Protein AF-A4N2U6-F1 (afdb_monomer_lite)

Radius of gyration: 24.74 Å; chains: 1; bounding box: 64×41×66 Å

InterPro domains:
  IPR007539 Domain of unknown function DUF551 [PF04448] (36-88)

Sequence (143 aa):
MTAPSLAYQNAINGIAILYNALSDAEKELDKFKNLWIKCTENLPEQGVKCLVFDAETQRVNMNMLMKDAKWYVGYNITHWMPLPKPPNDETSANIADKLKALQSNPDKEMAHNQADKILCDLLNSLGYHDVVKEFENLEKWYA

pLDDT: mean 86.21, std 10.56, range [53.34, 96.25]

Foldseek 3Di:
DDDDDPVVVVVVVVVVVVVVVVVVVVVVVVCVVCQKDFVVRDDDDAPAWWWWQAPVVRDIDIWGQHPVRDIPDHDHTTIIGHDDDPPPCVLVVVLVVLLVVLVPPPQPLVSVVVNLVSVLVVCVVVPVPVVSVVVVPDDDPRD

Secondary structure (DSSP, 8-state):
-PPPPHHHHHHHHHHHHHHHHHHHHHHHHHHHH---EETTT--PPTT-EEEEEETTTTEEEEEEB-TTS-BSS-S-EEEEEEPPPPP-HHHHHHHHHHHHHHTT-S-HHHHHHHHHHHHHHHHHHTT-HHHHHHHHTSPPS--

Structure (mmCIF, N/CA/C/O backbone):
data_AF-A4N2U6-F1
#
_entry.id   AF-A4N2U6-F1
#
loop_
_atom_site.group_PDB
_atom_site.id
_atom_site.type_symbol
_atom_site.label_atom_id
_atom_site.label_alt_id
_atom_site.label_comp_id
_atom_site.label_asym_id
_atom_site.label_entity_id
_atom_site.label_seq_id
_atom_site.pdbx_PDB_ins_code
_atom_site.Cartn_x
_atom_site.Cartn_y
_atom_site.Cartn_z
_atom_site.occupancy
_atom_site.B_iso_or_equiv
_atom_site.auth_seq_id
_atom_site.auth_comp_id
_atom_site.auth_asym_id
_atom_site.auth_atom_id
_atom_site.pdbx_PDB_model_num
ATOM 1 N N . MET A 1 1 ? 36.152 22.596 34.901 1.00 55.06 1 MET A N 1
ATOM 2 C CA . MET A 1 1 ? 35.410 22.118 33.715 1.00 55.06 1 MET A CA 1
ATOM 3 C C . MET A 1 1 ? 35.109 23.331 32.853 1.00 55.06 1 MET A C 1
ATOM 5 O O . MET A 1 1 ? 34.534 24.278 33.371 1.00 55.06 1 MET A O 1
ATOM 9 N N . THR A 1 2 ? 35.586 23.369 31.612 1.00 69.69 2 THR A N 1
ATOM 10 C CA . THR A 1 2 ? 35.328 24.473 30.675 1.00 69.69 2 THR A CA 1
ATOM 11 C C . THR A 1 2 ? 33.936 24.323 30.064 1.00 69.69 2 THR A C 1
ATOM 13 O O . THR A 1 2 ? 33.516 23.212 29.744 1.00 69.69 2 THR A O 1
ATOM 16 N N . ALA A 1 3 ? 33.202 25.431 29.941 1.00 71.19 3 ALA A N 1
ATOM 17 C CA . ALA A 1 3 ? 31.895 25.428 29.293 1.00 71.19 3 ALA A CA 1
ATOM 18 C C . ALA A 1 3 ? 32.038 25.065 27.798 1.00 71.19 3 ALA A C 1
ATOM 20 O O . ALA A 1 3 ? 33.047 25.433 27.185 1.00 71.19 3 ALA A O 1
ATOM 21 N N . PRO A 1 4 ? 31.062 24.358 27.198 1.00 74.88 4 PRO A N 1
ATOM 22 C CA . PRO A 1 4 ? 31.109 24.013 25.781 1.00 74.88 4 PRO A CA 1
ATOM 23 C C . PRO A 1 4 ? 31.119 25.267 24.900 1.00 74.88 4 PRO A C 1
ATOM 25 O O . PRO A 1 4 ? 30.481 26.267 25.229 1.00 74.88 4 PRO A O 1
ATOM 28 N N . SER A 1 5 ? 31.821 25.213 23.766 1.00 88.44 5 SER A N 1
ATOM 29 C CA . SER A 1 5 ? 31.867 26.333 22.821 1.00 88.44 5 SER A CA 1
ATOM 30 C C . SER A 1 5 ? 30.499 26.581 22.175 1.00 88.44 5 SER A C 1
ATOM 32 O O . SER A 1 5 ? 29.691 25.665 22.016 1.00 88.44 5 SER A O 1
ATOM 34 N N . LEU A 1 6 ? 30.250 27.818 21.739 1.00 87.06 6 LEU A N 1
ATOM 35 C CA . LEU A 1 6 ? 29.015 28.183 21.035 1.00 87.06 6 LEU A CA 1
ATOM 36 C C . LEU A 1 6 ? 28.797 27.333 19.770 1.00 87.06 6 LEU A C 1
ATOM 38 O O . LEU A 1 6 ? 27.679 26.919 19.481 1.00 87.06 6 LEU A O 1
ATOM 42 N N . ALA A 1 7 ? 29.876 27.005 19.053 1.00 85.00 7 ALA A N 1
ATOM 43 C CA . ALA A 1 7 ? 29.826 26.117 17.893 1.00 85.00 7 ALA A CA 1
ATOM 44 C C . ALA A 1 7 ? 29.350 24.702 18.264 1.00 85.00 7 ALA A C 1
ATOM 46 O O . ALA A 1 7 ? 28.528 24.126 17.554 1.00 85.00 7 ALA A O 1
ATOM 47 N N . TYR A 1 8 ? 29.815 24.168 19.399 1.00 85.50 8 TYR A N 1
ATOM 48 C CA . TYR A 1 8 ? 29.355 22.878 19.906 1.00 85.50 8 TYR A CA 1
ATOM 49 C C . TYR A 1 8 ? 27.868 22.922 20.275 1.00 85.50 8 TYR A C 1
ATOM 51 O O . TYR A 1 8 ? 27.112 22.042 19.877 1.00 85.50 8 TYR A O 1
ATOM 59 N N . GLN A 1 9 ? 27.415 23.972 20.967 1.00 87.38 9 GLN A N 1
ATOM 60 C CA . GLN A 1 9 ? 25.997 24.115 21.317 1.00 87.38 9 GLN A CA 1
ATOM 61 C C . GLN A 1 9 ? 25.095 24.243 20.080 1.00 87.38 9 GLN A C 1
ATOM 63 O O . GLN A 1 9 ? 24.049 23.600 20.017 1.00 87.38 9 GLN A O 1
ATOM 68 N N . ASN A 1 10 ? 25.522 24.998 19.065 1.00 89.50 10 ASN A N 1
ATOM 69 C CA . ASN A 1 10 ? 24.784 25.129 17.807 1.00 89.50 10 ASN A CA 1
ATOM 70 C C . ASN A 1 10 ? 24.679 23.795 17.055 1.00 89.50 10 ASN A C 1
ATOM 72 O O . ASN A 1 10 ? 23.615 23.481 16.525 1.00 89.50 10 ASN A O 1
ATOM 76 N N . ALA A 1 11 ? 25.747 22.993 17.043 1.00 87.81 11 ALA A N 1
ATOM 77 C CA . ALA A 1 11 ? 25.729 21.667 16.431 1.00 87.81 11 ALA A CA 1
ATOM 78 C C . ALA A 1 11 ? 24.738 20.725 17.137 1.00 87.81 11 ALA A C 1
ATOM 80 O O . ALA A 1 11 ? 23.947 20.060 16.473 1.00 87.81 11 ALA A O 1
ATOM 81 N N . ILE A 1 12 ? 24.723 20.713 18.474 1.00 89.56 12 ILE A N 1
ATOM 82 C CA . ILE A 1 12 ? 23.780 19.899 19.257 1.00 89.56 12 ILE A CA 1
ATOM 83 C C . ILE A 1 12 ? 22.328 20.333 19.019 1.00 89.56 12 ILE A C 1
ATOM 85 O O . ILE A 1 12 ? 21.463 19.483 18.806 1.00 89.56 12 ILE A O 1
ATOM 89 N N . ASN A 1 13 ? 22.058 21.640 18.984 1.00 88.50 13 ASN A N 1
ATOM 90 C CA . ASN A 1 13 ? 20.720 22.156 18.690 1.00 88.50 13 ASN A CA 1
ATOM 91 C C . ASN A 1 13 ? 20.272 21.804 17.263 1.00 88.50 13 ASN A C 1
ATOM 93 O O . ASN A 1 13 ? 19.126 21.408 17.060 1.00 88.50 13 ASN A O 1
ATOM 97 N N . GLY A 1 14 ? 21.179 21.890 16.283 1.00 87.75 14 GLY A N 1
ATOM 98 C CA . GLY A 1 14 ? 20.910 21.474 14.906 1.00 87.75 14 GLY A CA 1
ATOM 99 C C . GLY A 1 14 ? 20.564 19.987 14.804 1.00 87.75 14 GLY A C 1
ATOM 100 O O . GLY A 1 14 ? 19.590 19.625 14.149 1.00 87.75 14 GLY A O 1
ATOM 101 N N . ILE A 1 15 ? 21.301 19.131 15.517 1.00 90.12 15 ILE A N 1
ATOM 102 C CA . ILE A 1 15 ? 21.018 17.692 15.592 1.00 90.12 15 ILE A CA 1
ATOM 103 C C . ILE A 1 15 ? 19.630 17.437 16.198 1.00 90.12 15 ILE A C 1
ATOM 105 O O . ILE A 1 15 ? 18.868 16.643 15.653 1.00 90.12 15 ILE A O 1
ATOM 109 N N . ALA A 1 16 ? 19.262 18.129 17.280 1.00 89.44 16 ALA A N 1
ATOM 110 C CA . ALA A 1 16 ? 17.952 17.966 17.915 1.00 89.44 16 ALA A CA 1
ATOM 111 C C . ALA A 1 16 ? 16.784 18.352 16.987 1.00 89.44 16 ALA A C 1
ATOM 113 O O . ALA A 1 16 ? 15.774 17.650 16.941 1.00 89.44 16 ALA A O 1
ATOM 114 N N . ILE A 1 17 ? 16.931 19.429 16.207 1.00 92.69 17 ILE A N 1
ATOM 115 C CA . ILE A 1 17 ? 15.930 19.841 15.209 1.00 92.69 17 ILE A CA 1
ATOM 116 C C . ILE A 1 17 ? 15.761 18.760 14.134 1.00 92.69 17 ILE A C 1
ATOM 118 O O . ILE A 1 17 ? 14.631 18.408 13.795 1.00 92.69 17 ILE A O 1
ATOM 122 N N . LEU A 1 18 ? 16.868 18.201 13.634 1.00 89.44 18 LEU A N 1
ATOM 123 C CA . LEU A 1 18 ? 16.833 17.134 12.632 1.00 89.44 18 LEU A CA 1
ATOM 124 C C . LEU A 1 18 ? 16.160 15.863 13.164 1.00 89.44 18 LEU A C 1
ATOM 126 O O . LEU A 1 18 ? 15.359 15.267 12.450 1.00 89.44 18 LEU A O 1
ATOM 130 N N . TYR A 1 19 ? 16.427 15.474 14.414 1.00 88.62 19 TYR A N 1
ATOM 131 C CA . TYR A 1 19 ? 15.755 14.330 15.041 1.00 88.62 19 TYR A CA 1
ATOM 132 C C . TYR A 1 19 ? 14.241 14.525 15.153 1.00 88.62 19 TYR A C 1
ATOM 134 O O . TYR A 1 19 ? 13.488 13.597 14.864 1.00 88.62 19 TYR A O 1
ATOM 142 N N . ASN A 1 20 ? 13.785 15.721 15.530 1.00 92.31 20 ASN A N 1
ATOM 143 C CA . ASN A 1 20 ? 12.352 16.012 15.597 1.00 92.31 20 ASN A CA 1
ATOM 144 C C . ASN A 1 20 ? 11.704 15.942 14.208 1.00 92.31 20 ASN A C 1
ATOM 146 O O . ASN A 1 20 ? 10.686 15.276 14.045 1.00 92.31 20 ASN A O 1
ATOM 150 N N . ALA A 1 21 ? 12.333 16.555 13.199 1.00 91.50 21 ALA A N 1
ATOM 151 C CA . ALA A 1 21 ? 11.844 16.518 11.822 1.00 91.50 21 ALA A CA 1
ATOM 152 C C . ALA A 1 21 ? 11.778 15.084 11.264 1.00 91.50 21 ALA A C 1
ATOM 154 O O . ALA A 1 21 ? 10.801 14.724 10.611 1.00 91.50 21 ALA A O 1
ATOM 155 N N . LEU A 1 22 ? 12.784 14.252 11.558 1.00 89.25 22 LEU A N 1
ATOM 156 C CA . LEU A 1 22 ? 12.782 12.827 11.217 1.00 89.25 22 LEU A CA 1
ATOM 157 C C . LEU A 1 22 ? 11.638 12.077 11.909 1.00 89.25 22 LEU A C 1
ATOM 159 O O . LEU A 1 22 ? 10.911 11.348 11.243 1.00 89.25 22 LEU A O 1
ATOM 163 N N . SER A 1 23 ? 11.430 12.292 13.211 1.00 87.25 23 SER A N 1
ATOM 164 C CA . SER A 1 23 ? 10.344 11.635 13.950 1.00 87.25 23 SER A CA 1
ATOM 165 C C . SER A 1 23 ? 8.963 12.016 13.413 1.00 87.25 23 SER A C 1
ATOM 167 O O . SER A 1 23 ? 8.070 11.173 13.333 1.00 87.25 23 SER A O 1
ATOM 169 N N . ASP A 1 24 ? 8.773 13.275 13.027 1.00 89.69 24 ASP A N 1
ATOM 170 C CA . ASP A 1 24 ? 7.510 13.729 12.452 1.00 89.69 24 ASP A CA 1
ATOM 171 C C . ASP A 1 24 ? 7.302 13.164 11.041 1.00 89.69 24 ASP A C 1
ATOM 173 O O . ASP A 1 24 ? 6.211 12.685 10.735 1.00 89.69 24 ASP A O 1
ATOM 177 N N . ALA A 1 25 ? 8.354 13.096 10.219 1.00 79.69 25 ALA A N 1
ATOM 178 C CA . ALA A 1 25 ? 8.302 12.428 8.919 1.00 79.69 25 ALA A CA 1
ATOM 179 C C . ALA A 1 25 ? 7.965 10.930 9.041 1.00 79.69 25 ALA A C 1
ATOM 181 O O . ALA A 1 25 ? 7.181 10.411 8.247 1.00 79.69 25 ALA A O 1
ATOM 182 N N . GLU A 1 26 ? 8.498 10.233 10.049 1.00 76.06 26 GLU A N 1
ATOM 183 C CA . GLU A 1 26 ? 8.157 8.833 10.330 1.00 76.06 26 GLU A CA 1
ATOM 184 C C . GLU A 1 26 ? 6.679 8.658 10.708 1.00 76.06 26 GLU A C 1
ATOM 186 O O . GLU A 1 26 ? 6.038 7.728 10.217 1.00 76.06 26 GLU A O 1
ATOM 191 N N . LYS A 1 27 ? 6.108 9.562 11.517 1.00 75.38 27 LYS A N 1
ATOM 192 C CA . LYS A 1 27 ? 4.672 9.541 11.862 1.00 75.38 27 LYS A CA 1
ATOM 193 C C . LYS A 1 27 ? 3.788 9.796 10.647 1.00 75.38 27 LYS A C 1
ATOM 195 O O . LYS A 1 27 ? 2.761 9.140 10.495 1.00 75.38 27 LYS A O 1
ATOM 200 N N . GLU A 1 28 ? 4.164 10.743 9.789 1.00 77.00 28 GLU A N 1
ATOM 201 C CA . GLU A 1 28 ? 3.431 10.997 8.548 1.00 77.00 28 GLU A CA 1
ATOM 202 C C . GLU A 1 28 ? 3.517 9.794 7.605 1.00 77.00 28 GLU A C 1
ATOM 204 O O . GLU A 1 28 ? 2.503 9.383 7.048 1.00 77.00 28 GLU A O 1
ATOM 209 N N . LEU A 1 29 ? 4.686 9.154 7.492 1.00 70.19 29 LEU A N 1
ATOM 210 C CA . LEU A 1 29 ? 4.856 7.925 6.717 1.00 70.19 29 LEU A CA 1
ATOM 211 C C . LEU A 1 29 ? 4.015 6.761 7.270 1.00 70.19 29 LEU A C 1
ATOM 213 O O . LEU A 1 29 ? 3.498 5.959 6.490 1.00 70.19 29 LEU A O 1
ATOM 217 N N . ASP A 1 30 ? 3.849 6.664 8.591 1.00 67.31 30 ASP A N 1
ATOM 218 C CA . ASP A 1 30 ? 3.027 5.626 9.222 1.00 67.31 30 ASP A CA 1
ATOM 219 C C . ASP A 1 30 ? 1.548 5.736 8.820 1.00 67.31 30 ASP A C 1
ATOM 221 O O . ASP A 1 30 ? 0.898 4.719 8.594 1.00 67.31 30 ASP A O 1
ATOM 225 N N . LYS A 1 31 ? 1.036 6.951 8.578 1.00 60.03 31 LYS A N 1
ATOM 226 C CA . LYS A 1 31 ? -0.328 7.163 8.050 1.00 60.03 31 LYS A CA 1
ATOM 227 C C . LYS A 1 31 ? -0.527 6.576 6.651 1.00 60.03 31 LYS A C 1
ATOM 229 O O . LYS A 1 31 ? -1.631 6.160 6.315 1.00 60.03 31 LYS A O 1
ATOM 234 N N . PHE A 1 32 ? 0.529 6.518 5.840 1.00 58.03 32 PHE A N 1
ATOM 235 C CA . PHE A 1 32 ? 0.483 5.889 4.515 1.00 58.03 32 PHE A CA 1
ATOM 236 C C . PHE A 1 32 ? 0.673 4.370 4.577 1.00 58.03 32 PHE A C 1
ATOM 238 O O . PHE A 1 32 ? 0.227 3.658 3.678 1.00 58.03 32 PHE A O 1
ATOM 245 N N . LYS A 1 33 ? 1.318 3.857 5.631 1.00 61.72 33 LYS A N 1
ATOM 246 C CA . LYS A 1 33 ? 1.527 2.415 5.841 1.00 61.72 33 LYS A CA 1
ATOM 247 C C . LYS A 1 33 ? 0.356 1.749 6.559 1.00 61.72 33 LYS A C 1
ATOM 249 O O . LYS A 1 33 ? 0.083 0.574 6.319 1.00 61.72 33 LYS A O 1
ATOM 254 N N . ASN A 1 34 ? -0.332 2.482 7.428 1.00 65.75 34 ASN A N 1
ATOM 255 C CA . ASN A 1 34 ? -1.333 1.948 8.333 1.00 65.75 34 ASN A CA 1
ATOM 256 C C . ASN A 1 34 ? -2.743 2.354 7.881 1.00 65.75 34 ASN A C 1
ATOM 258 O O . ASN A 1 34 ? -3.348 3.285 8.401 1.00 65.75 34 ASN A O 1
ATOM 262 N N . LEU A 1 35 ? -3.275 1.629 6.893 1.00 77.38 35 LEU A N 1
ATOM 263 C CA . LEU A 1 35 ? -4.606 1.860 6.305 1.00 77.38 35 LEU A CA 1
ATOM 264 C C . LEU A 1 35 ? -5.779 1.543 7.259 1.00 77.38 35 LEU A C 1
ATOM 266 O O . LEU A 1 35 ? -6.936 1.571 6.840 1.00 77.38 35 LEU A O 1
ATOM 270 N N . TRP A 1 36 ? -5.497 1.210 8.521 1.00 89.12 36 TRP A N 1
ATOM 271 C CA . TRP A 1 36 ? -6.487 0.857 9.531 1.00 89.12 36 TRP A CA 1
ATOM 272 C C . TRP A 1 36 ? -7.176 2.100 10.102 1.00 89.12 36 TRP A C 1
ATOM 274 O O . TRP A 1 36 ? -6.577 2.924 10.784 1.00 89.12 36 TRP A O 1
ATOM 284 N N . ILE A 1 37 ? -8.477 2.190 9.859 1.00 91.06 37 ILE A N 1
ATOM 285 C CA . ILE A 1 3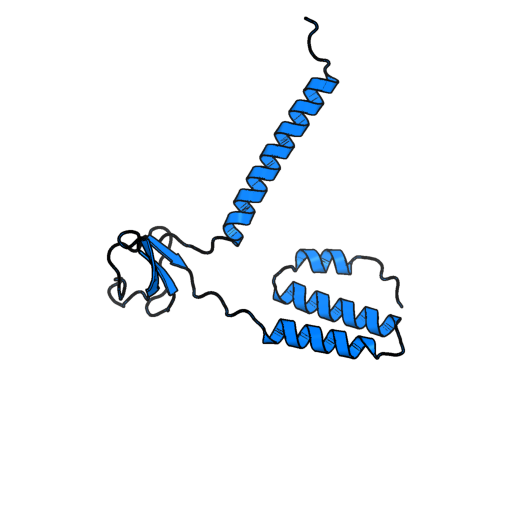7 ? -9.380 3.261 10.273 1.00 91.06 37 ILE A CA 1
ATOM 286 C C . ILE A 1 37 ? -10.108 2.820 11.543 1.00 91.06 37 ILE A C 1
ATOM 288 O O . ILE A 1 37 ? -10.680 1.727 11.588 1.00 91.06 37 ILE A O 1
ATOM 292 N N . LYS A 1 38 ? -10.136 3.659 12.585 1.00 92.75 38 LYS A N 1
ATOM 293 C CA . LYS A 1 38 ? -10.940 3.367 13.781 1.00 92.75 38 LYS A CA 1
ATOM 294 C C . LYS A 1 38 ? -12.423 3.450 13.457 1.00 92.75 38 LYS A C 1
ATOM 296 O O . LYS A 1 38 ? -12.887 4.430 12.883 1.00 92.75 38 LYS A O 1
ATOM 301 N N . CYS A 1 39 ? -13.194 2.480 13.940 1.00 92.75 39 CYS A N 1
ATOM 302 C CA . CYS A 1 39 ? -14.645 2.453 13.733 1.00 92.75 39 CYS A CA 1
ATOM 303 C C . CYS A 1 39 ? -15.361 3.660 14.363 1.00 92.75 39 CYS A C 1
ATOM 305 O O . CYS A 1 39 ? -16.433 4.047 13.911 1.00 92.75 39 CYS A O 1
ATOM 307 N N . THR A 1 40 ? -14.769 4.263 15.399 1.00 92.69 40 THR A N 1
ATOM 308 C CA . THR A 1 40 ? -15.277 5.486 16.042 1.00 92.69 40 THR A CA 1
ATOM 309 C C . THR A 1 40 ? -15.033 6.751 15.223 1.00 92.69 40 THR A C 1
ATOM 311 O O . THR A 1 40 ? -15.687 7.757 15.469 1.00 92.69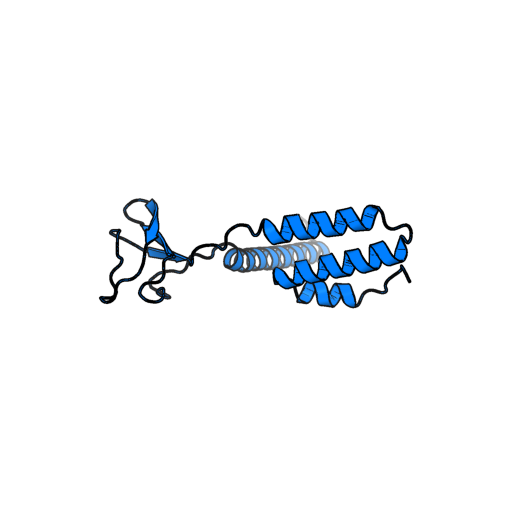 40 THR A O 1
ATOM 314 N N . GLU A 1 41 ? -14.067 6.728 14.303 1.00 92.38 41 GLU A N 1
ATOM 315 C CA . GLU A 1 41 ? -13.727 7.868 13.446 1.00 92.38 41 GLU A CA 1
ATOM 316 C C . GLU A 1 41 ? -14.528 7.822 12.148 1.00 92.38 41 GLU A C 1
ATOM 318 O O . GLU A 1 41 ? -15.083 8.831 11.720 1.00 92.38 41 GLU A O 1
ATOM 323 N N . ASN A 1 42 ? -14.605 6.643 11.532 1.00 91.69 42 ASN A N 1
ATOM 324 C CA . ASN A 1 42 ? -15.386 6.425 10.328 1.00 91.69 42 ASN A CA 1
ATOM 325 C C . ASN A 1 42 ? -15.782 4.951 10.205 1.00 91.69 42 ASN A C 1
ATOM 327 O O . ASN A 1 42 ? -15.041 4.059 10.624 1.00 91.69 42 ASN A O 1
ATOM 331 N N . LEU A 1 43 ? -16.922 4.690 9.575 1.00 93.00 43 LEU A N 1
ATOM 332 C CA . LEU A 1 43 ? -17.396 3.346 9.256 1.00 93.00 43 LEU A CA 1
ATOM 333 C C . LEU A 1 43 ? -17.335 3.113 7.740 1.00 93.00 43 LEU A C 1
ATOM 335 O O . LEU A 1 43 ? -17.433 4.071 6.972 1.00 93.00 43 LEU A O 1
ATOM 339 N N . PRO A 1 44 ? -17.184 1.858 7.285 1.00 93.06 44 PRO A N 1
ATOM 340 C CA . PRO A 1 44 ? -17.311 1.551 5.870 1.00 93.06 44 PRO A CA 1
ATOM 341 C C . PRO A 1 44 ? -18.755 1.754 5.407 1.00 93.06 44 PRO A C 1
ATOM 343 O O . PRO A 1 44 ? -19.705 1.676 6.192 1.00 93.06 44 PRO A O 1
ATOM 346 N N . GLU A 1 45 ? -18.928 1.934 4.102 1.00 92.44 45 GLU A N 1
ATOM 347 C CA . GLU A 1 45 ? -20.250 1.887 3.486 1.00 92.44 45 GLU A CA 1
ATOM 348 C C . GLU A 1 45 ? -20.932 0.530 3.735 1.00 92.44 45 GLU A C 1
ATOM 350 O O . GLU A 1 45 ? -20.294 -0.529 3.777 1.00 92.44 45 GLU A O 1
ATOM 355 N N . GLN A 1 46 ? -22.257 0.555 3.893 1.00 94.00 46 GLN A N 1
ATOM 356 C CA . GLN A 1 46 ? -23.037 -0.656 4.141 1.00 94.00 46 GLN A CA 1
ATOM 357 C C . GLN A 1 46 ? -22.904 -1.651 2.981 1.00 94.00 46 GLN A C 1
ATOM 359 O O . GLN A 1 46 ? -23.008 -1.292 1.811 1.00 94.00 46 GLN A O 1
ATOM 364 N N . GLY A 1 47 ? -22.712 -2.929 3.312 1.00 91.19 47 GLY A N 1
ATOM 365 C CA . GLY A 1 47 ? -22.566 -4.018 2.345 1.00 91.19 47 GLY A CA 1
ATOM 366 C C . GLY A 1 47 ? -21.193 -4.111 1.668 1.00 91.19 47 GLY A C 1
ATOM 367 O O . GLY A 1 47 ? -20.946 -5.087 0.956 1.00 91.19 47 GLY A O 1
ATOM 368 N N . VAL A 1 48 ? -20.280 -3.163 1.903 1.00 92.19 48 VAL A N 1
ATOM 369 C CA . VAL A 1 48 ? -18.908 -3.241 1.388 1.00 92.19 48 VAL A CA 1
ATOM 370 C C . VAL A 1 48 ? -18.093 -4.224 2.226 1.00 92.19 48 VAL A C 1
ATOM 372 O O . VAL A 1 48 ? -18.103 -4.185 3.456 1.00 92.19 48 VAL A O 1
ATOM 375 N N . LYS A 1 49 ? -17.373 -5.121 1.544 1.00 94.12 49 LYS A N 1
ATOM 376 C CA . LYS A 1 49 ? -16.431 -6.041 2.186 1.00 94.12 49 LYS A CA 1
ATOM 377 C C . LYS A 1 49 ? -15.161 -5.294 2.576 1.00 94.12 49 LYS A C 1
ATOM 379 O O . LYS A 1 49 ? -14.566 -4.604 1.752 1.00 94.12 49 LYS A O 1
ATOM 384 N N . CYS A 1 50 ? -14.721 -5.491 3.807 1.00 94.44 50 CYS A N 1
ATOM 385 C CA . CYS A 1 50 ? -13.512 -4.899 4.360 1.00 94.44 50 CYS A CA 1
ATOM 386 C C . CYS A 1 50 ? -12.770 -5.910 5.242 1.00 94.44 50 CYS A C 1
ATOM 388 O O . CYS A 1 50 ? -13.309 -6.963 5.599 1.00 94.44 50 CYS A O 1
ATOM 390 N N . LEU A 1 51 ? -11.521 -5.596 5.583 1.00 94.81 51 LEU A N 1
ATOM 391 C CA . LEU A 1 51 ? -10.840 -6.265 6.686 1.00 94.81 51 LEU A CA 1
ATOM 392 C C . LEU A 1 51 ? -11.176 -5.530 7.976 1.00 94.81 51 LEU A C 1
ATOM 394 O O . LEU A 1 51 ? -11.234 -4.304 7.998 1.00 94.81 51 LEU A O 1
ATOM 398 N N . VAL A 1 52 ? -11.377 -6.283 9.047 1.00 95.25 52 VAL A N 1
ATOM 399 C CA . VAL A 1 52 ? -11.642 -5.751 10.381 1.00 95.25 52 VAL A CA 1
ATOM 400 C C . VAL A 1 52 ? -10.706 -6.379 11.394 1.00 95.25 52 VAL A C 1
ATOM 402 O O . VAL A 1 52 ? -10.339 -7.548 11.260 1.00 95.25 52 VAL A O 1
ATOM 405 N N . PHE A 1 53 ? -10.361 -5.615 12.423 1.00 95.06 53 PHE A N 1
ATOM 406 C CA . PHE A 1 53 ? -9.652 -6.113 13.589 1.00 95.06 53 PHE A CA 1
ATOM 407 C C . PHE A 1 53 ? -10.629 -6.292 14.752 1.00 95.06 53 PHE A C 1
ATOM 409 O O . PHE A 1 53 ? -11.221 -5.323 15.243 1.00 95.06 53 PHE A O 1
ATOM 416 N N . ASP A 1 54 ? -10.787 -7.542 15.182 1.00 94.50 54 ASP A N 1
ATOM 417 C CA . ASP A 1 54 ? -11.560 -7.904 16.365 1.00 94.50 54 ASP A CA 1
ATOM 418 C C . ASP A 1 54 ? -10.631 -7.922 17.584 1.00 94.50 54 ASP A C 1
ATOM 420 O O . ASP A 1 54 ? -9.754 -8.780 17.702 1.00 94.50 54 ASP A O 1
ATOM 424 N N . ALA A 1 55 ? -10.820 -6.961 18.486 1.00 93.38 55 ALA A N 1
ATOM 425 C CA . ALA A 1 55 ? -10.002 -6.809 19.681 1.00 93.38 55 ALA A CA 1
ATOM 426 C C . ALA A 1 55 ? -10.307 -7.863 20.758 1.00 93.38 55 ALA A C 1
ATOM 428 O O . ALA A 1 55 ? -9.479 -8.071 21.643 1.00 93.38 55 ALA A O 1
ATOM 429 N N . GLU A 1 56 ? -11.452 -8.546 20.698 1.00 92.38 56 GLU A N 1
ATOM 430 C CA . GLU A 1 56 ? -11.750 -9.652 21.612 1.00 92.38 56 GLU A CA 1
ATOM 431 C C . GLU A 1 56 ? -10.955 -10.898 21.226 1.00 92.38 56 GLU A C 1
ATOM 433 O O . GLU A 1 56 ? -10.303 -11.516 22.065 1.00 92.38 56 GLU A O 1
ATOM 438 N N . THR A 1 57 ? -10.948 -11.236 19.935 1.00 92.50 57 THR A N 1
ATOM 439 C CA . THR A 1 57 ? -10.235 -12.425 19.441 1.00 92.50 57 THR A CA 1
ATOM 440 C C . THR A 1 57 ? -8.789 -12.153 19.030 1.00 92.50 57 THR A C 1
ATOM 442 O O . THR A 1 57 ? -8.051 -13.104 18.771 1.00 92.50 57 THR A O 1
ATOM 445 N N . GLN A 1 58 ? -8.377 -10.880 18.983 1.00 92.94 58 GLN A N 1
ATOM 446 C CA . GLN A 1 58 ? -7.065 -10.415 18.512 1.00 92.94 58 GLN A CA 1
ATOM 447 C C . GLN A 1 58 ? -6.744 -10.913 17.092 1.00 92.94 58 GLN A C 1
ATOM 449 O O . GLN A 1 58 ? -5.625 -11.335 16.794 1.00 92.94 58 GLN A O 1
ATOM 454 N N . ARG A 1 59 ? -7.746 -10.909 16.203 1.00 91.38 59 ARG A N 1
ATOM 455 C CA . ARG A 1 59 ? -7.628 -11.425 14.830 1.00 91.38 59 ARG A CA 1
ATOM 456 C C . ARG A 1 59 ? -8.130 -10.433 13.798 1.00 91.38 59 ARG A C 1
ATOM 458 O O . ARG A 1 59 ? -9.075 -9.681 14.029 1.00 91.38 59 ARG A O 1
ATOM 465 N N . VAL A 1 60 ? -7.518 -10.516 12.621 1.00 92.94 60 VAL A N 1
ATOM 466 C CA . VAL A 1 60 ? -8.017 -9.880 11.405 1.00 92.94 60 VAL A CA 1
ATOM 467 C C . VAL A 1 60 ? -8.946 -10.847 10.686 1.00 92.94 60 VAL A C 1
ATOM 469 O O . VAL A 1 60 ? -8.577 -11.994 10.441 1.00 92.94 60 VAL A O 1
ATOM 472 N N . ASN A 1 61 ? -10.139 -10.381 10.328 1.00 92.75 61 ASN A N 1
ATOM 473 C CA . ASN A 1 61 ? -11.121 -11.159 9.579 1.00 92.75 61 ASN A CA 1
ATOM 474 C C . ASN A 1 61 ? -11.727 -10.303 8.461 1.00 92.75 61 ASN A C 1
ATOM 476 O O . ASN A 1 61 ? -11.720 -9.076 8.533 1.00 92.75 61 ASN A O 1
ATOM 480 N N . MET A 1 62 ? -12.280 -10.944 7.435 1.00 94.06 62 MET A N 1
ATOM 481 C CA . MET A 1 62 ? -13.098 -10.251 6.439 1.00 94.06 62 MET A CA 1
ATOM 482 C C . MET A 1 62 ? -14.522 -10.080 6.970 1.00 94.06 62 MET A C 1
ATOM 484 O O . MET A 1 62 ? -15.092 -11.016 7.532 1.00 94.06 62 MET A O 1
ATOM 488 N N . ASN A 1 63 ? -15.102 -8.898 6.780 1.00 95.25 63 ASN A N 1
ATOM 489 C CA . ASN A 1 63 ? 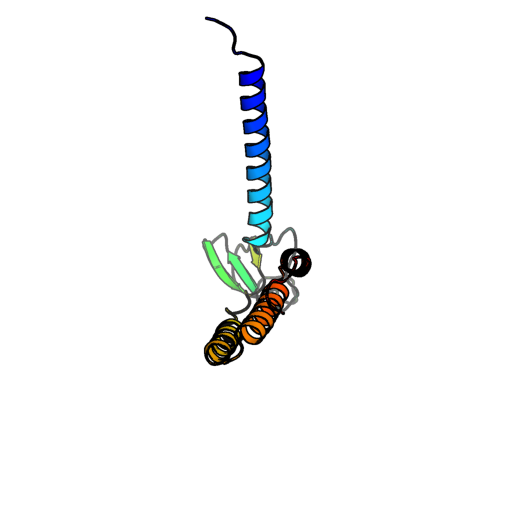-16.414 -8.552 7.316 1.00 95.25 63 ASN A CA 1
ATOM 490 C C . ASN A 1 63 ? -17.119 -7.495 6.450 1.00 95.25 63 ASN A C 1
ATOM 492 O O . ASN A 1 63 ? -16.573 -7.045 5.442 1.00 95.25 63 ASN A O 1
ATOM 496 N N . MET A 1 64 ? -18.339 -7.119 6.831 1.00 94.81 64 MET A N 1
ATOM 497 C CA . MET A 1 64 ? -19.097 -6.016 6.238 1.00 94.81 64 MET A CA 1
ATOM 498 C C . MET A 1 64 ? -20.071 -5.419 7.254 1.00 94.81 64 MET A C 1
ATOM 500 O O . MET A 1 64 ? -20.537 -6.113 8.163 1.00 94.81 64 MET A O 1
ATOM 504 N N . LEU A 1 65 ? -20.405 -4.142 7.070 1.00 94.06 65 LEU A N 1
ATOM 505 C CA . LEU A 1 65 ? -21.448 -3.482 7.847 1.00 94.06 65 LEU A CA 1
ATOM 506 C C . LEU A 1 65 ? -22.823 -3.795 7.241 1.00 94.06 65 LEU A C 1
ATOM 508 O O . LEU A 1 65 ? -23.052 -3.584 6.049 1.00 94.06 65 LEU A O 1
ATOM 512 N N . MET A 1 66 ? -23.735 -4.317 8.052 1.00 93.12 66 MET A N 1
ATOM 513 C CA . MET A 1 66 ? -25.102 -4.641 7.655 1.00 93.12 66 MET A CA 1
ATOM 514 C C . MET A 1 66 ? -26.003 -3.397 7.659 1.00 93.12 66 MET A C 1
ATOM 516 O O . MET A 1 66 ? -25.637 -2.327 8.150 1.00 93.12 66 MET A O 1
ATOM 520 N N . LYS A 1 67 ? -27.220 -3.539 7.117 1.00 89.88 67 LYS A N 1
ATOM 521 C CA . LYS A 1 67 ? -28.203 -2.442 7.010 1.00 89.88 67 LYS A CA 1
ATOM 522 C C . LYS A 1 67 ? -28.624 -1.853 8.359 1.00 89.88 67 LYS A C 1
ATOM 524 O O . LYS A 1 67 ? -29.028 -0.698 8.416 1.00 89.88 67 LYS A O 1
ATOM 529 N N . ASP A 1 68 ? -28.530 -2.633 9.430 1.00 90.44 68 ASP A N 1
ATOM 530 C CA . ASP A 1 68 ? -28.828 -2.221 10.803 1.00 90.44 68 ASP A CA 1
ATOM 531 C C . ASP A 1 68 ? -27.611 -1.616 11.530 1.00 90.44 68 ASP A C 1
ATOM 533 O O . ASP A 1 68 ? -27.625 -1.495 12.753 1.00 90.44 68 ASP A O 1
ATOM 537 N N . ALA A 1 69 ? -26.563 -1.241 10.782 1.00 83.88 69 ALA A N 1
ATOM 538 C CA . ALA A 1 69 ? -25.301 -0.701 11.286 1.00 83.88 69 ALA A CA 1
ATOM 539 C C . ALA A 1 69 ? -24.539 -1.643 12.237 1.00 83.88 69 ALA A C 1
ATOM 541 O O . ALA A 1 69 ? -23.682 -1.198 13.001 1.00 83.88 69 ALA A O 1
ATOM 542 N N . LYS A 1 70 ? -24.814 -2.952 12.178 1.00 91.56 70 LYS A N 1
ATOM 543 C CA . LYS A 1 70 ? -24.042 -3.973 12.891 1.00 91.56 70 LYS A CA 1
ATOM 544 C C . LYS A 1 70 ? -23.058 -4.666 11.965 1.00 91.56 70 LYS A C 1
ATOM 546 O O . LYS A 1 70 ? -23.292 -4.808 10.767 1.00 91.56 70 LYS A O 1
ATOM 551 N N . TRP A 1 71 ? -21.956 -5.131 12.532 1.00 93.56 71 TRP A N 1
ATOM 552 C CA . TRP A 1 71 ? -21.016 -5.993 11.828 1.00 93.56 71 TRP A CA 1
ATOM 553 C C . TRP A 1 71 ? -21.644 -7.363 11.565 1.00 93.56 71 TRP A C 1
ATOM 555 O O . TRP A 1 71 ? -22.355 -7.892 12.417 1.00 93.56 71 TRP A O 1
ATOM 565 N N . TYR A 1 72 ? -21.387 -7.936 10.387 1.00 92.38 72 TYR A N 1
ATOM 566 C CA . TYR A 1 72 ? -21.914 -9.253 10.016 1.00 92.38 72 TYR A CA 1
ATOM 567 C C . TYR A 1 72 ? -21.372 -10.374 10.920 1.00 92.38 72 TYR A C 1
ATOM 569 O O . TYR A 1 72 ? -22.104 -11.297 11.271 1.00 92.38 72 TYR A O 1
ATOM 577 N N . VAL A 1 73 ? -20.104 -10.279 11.332 1.00 86.88 73 VAL A N 1
ATOM 578 C CA . VAL A 1 73 ? -19.449 -11.198 12.282 1.00 86.88 73 VAL A CA 1
ATOM 579 C C . VAL A 1 73 ? -18.566 -10.451 13.289 1.00 86.88 73 VAL A C 1
ATOM 581 O O . VAL A 1 73 ? -18.187 -9.308 13.055 1.00 86.88 73 VAL A O 1
ATOM 584 N N . GLY A 1 74 ? -18.197 -11.106 14.390 1.00 79.62 74 GLY A N 1
ATOM 585 C CA . GLY A 1 74 ? -17.287 -10.560 15.404 1.00 79.62 74 GLY A CA 1
ATOM 586 C C . GLY A 1 74 ? -17.996 -9.910 16.590 1.00 79.62 74 GLY A C 1
ATOM 587 O O . GLY A 1 74 ? -19.199 -9.649 16.550 1.00 79.62 74 GLY A O 1
ATOM 588 N N . TYR A 1 75 ? -17.231 -9.684 17.656 1.00 80.88 75 TYR A N 1
ATOM 589 C CA . TYR A 1 75 ? -17.770 -9.258 18.950 1.00 80.88 75 TYR A CA 1
ATOM 590 C C . TYR A 1 75 ? -17.314 -7.847 19.335 1.00 80.88 75 TYR A C 1
ATOM 592 O O . TYR A 1 75 ? -18.145 -7.018 19.707 1.00 80.88 75 TYR A O 1
ATOM 600 N N . ASN A 1 76 ? -16.019 -7.538 19.168 1.00 93.31 76 ASN A N 1
ATOM 601 C CA . ASN A 1 76 ? -15.443 -6.233 19.500 1.00 93.31 76 ASN A CA 1
ATOM 602 C C . ASN A 1 76 ? -14.585 -5.675 18.353 1.00 93.31 76 ASN A C 1
ATOM 604 O O . ASN A 1 76 ? -13.353 -5.625 18.416 1.00 93.31 76 ASN A O 1
ATOM 608 N N . ILE A 1 77 ? -15.248 -5.265 17.272 1.00 95.00 77 ILE A N 1
ATOM 609 C CA . ILE A 1 77 ? -14.578 -4.668 16.115 1.00 95.00 77 ILE A CA 1
ATOM 610 C C . ILE A 1 77 ? -14.169 -3.225 16.427 1.00 95.00 77 ILE A C 1
ATOM 612 O O . ILE A 1 77 ? -15.018 -2.374 16.686 1.00 95.00 77 ILE A O 1
ATOM 616 N N . THR A 1 78 ? -12.865 -2.946 16.368 1.00 95.25 78 THR A N 1
ATOM 617 C CA . THR A 1 78 ? -12.310 -1.623 16.722 1.00 95.25 78 THR A CA 1
ATOM 618 C C . THR A 1 78 ? -11.772 -0.854 15.522 1.00 95.25 78 THR A C 1
ATOM 620 O O . THR A 1 78 ? -11.877 0.373 15.481 1.00 95.25 78 THR A O 1
ATOM 623 N N . HIS A 1 79 ? -11.237 -1.559 14.524 1.00 95.31 79 HIS A N 1
ATOM 624 C CA . HIS A 1 79 ? -10.646 -0.964 13.329 1.00 95.31 79 HIS A CA 1
ATOM 625 C C . HIS A 1 79 ? -11.086 -1.719 12.080 1.00 95.31 79 HIS A C 1
ATOM 627 O O . HIS A 1 79 ? -11.344 -2.925 12.129 1.00 95.31 79 HIS A O 1
ATOM 633 N N . TRP A 1 80 ? -11.123 -1.016 10.956 1.00 94.81 80 TRP A N 1
ATOM 634 C CA . TRP A 1 80 ? -11.365 -1.593 9.644 1.00 94.81 80 TRP A CA 1
ATOM 635 C C . TRP A 1 80 ? -10.439 -0.972 8.606 1.00 94.81 80 TRP A C 1
ATOM 637 O O . TRP A 1 80 ? -9.927 0.123 8.795 1.00 94.81 80 TRP A O 1
ATOM 647 N N . MET A 1 81 ? -10.238 -1.658 7.492 1.00 93.62 81 MET A N 1
ATOM 648 C CA . MET A 1 81 ? -9.635 -1.067 6.307 1.00 93.62 81 MET A CA 1
ATOM 649 C C . MET A 1 81 ? -10.294 -1.637 5.053 1.00 93.62 81 MET A C 1
ATOM 651 O O . MET A 1 81 ? -10.757 -2.787 5.078 1.00 93.62 81 MET A O 1
ATOM 655 N N . PRO A 1 82 ? -10.370 -0.876 3.949 1.00 90.94 82 PRO A N 1
ATOM 656 C CA . PRO A 1 82 ? -10.801 -1.441 2.678 1.00 90.94 82 PRO A CA 1
ATOM 657 C C . PRO A 1 82 ? -9.921 -2.641 2.314 1.00 90.94 82 PRO A C 1
ATOM 659 O O . PRO A 1 82 ? -8.765 -2.734 2.734 1.00 90.94 82 PRO A O 1
ATOM 662 N N . LEU A 1 83 ? -10.466 -3.576 1.531 1.00 88.56 83 LEU A N 1
ATOM 663 C CA . LEU A 1 83 ? -9.650 -4.680 1.034 1.00 88.56 83 LEU A CA 1
ATOM 664 C C . LEU A 1 83 ? -8.450 -4.102 0.267 1.00 88.56 83 LEU A C 1
ATOM 666 O O . LEU A 1 83 ? -8.650 -3.246 -0.604 1.00 88.56 83 LEU A O 1
ATOM 670 N N . PRO A 1 84 ? -7.217 -4.542 0.578 1.00 82.44 84 PRO A N 1
ATOM 671 C CA . PRO A 1 84 ? -6.064 -4.101 -0.177 1.00 82.44 84 PRO A CA 1
ATOM 672 C C . PRO A 1 84 ? -6.257 -4.546 -1.623 1.00 82.44 84 PRO A C 1
ATOM 674 O O . PRO A 1 84 ? -6.763 -5.641 -1.892 1.00 82.44 84 PRO A O 1
ATOM 677 N N . LYS A 1 85 ? -5.860 -3.691 -2.566 1.00 73.38 85 LYS A N 1
ATOM 678 C CA . LYS A 1 85 ? -5.798 -4.124 -3.959 1.00 73.38 85 LYS A CA 1
ATOM 679 C C . LYS A 1 85 ? -4.831 -5.310 -4.029 1.00 73.38 85 LYS A C 1
ATOM 681 O O . LYS A 1 85 ? -3.793 -5.262 -3.360 1.00 73.38 85 LYS A O 1
ATOM 686 N N . PRO A 1 86 ? -5.155 -6.370 -4.789 1.00 69.88 86 PRO A N 1
ATOM 687 C CA . PRO A 1 86 ? -4.188 -7.426 -5.026 1.00 69.88 86 PRO A CA 1
ATOM 688 C C . PRO A 1 86 ? -2.896 -6.798 -5.567 1.00 69.88 86 PRO A C 1
ATOM 690 O O . PRO A 1 86 ? -2.973 -5.771 -6.257 1.00 69.88 86 PRO A O 1
ATOM 693 N N . PRO A 1 87 ? -1.723 -7.383 -5.258 1.00 61.44 87 PRO A N 1
ATOM 694 C CA . PRO A 1 87 ? -0.498 -7.029 -5.947 1.00 61.44 87 PRO A CA 1
ATOM 695 C C . PRO A 1 87 ? -0.797 -7.039 -7.437 1.00 61.44 87 PRO A C 1
ATOM 697 O O . PRO A 1 87 ? -1.331 -8.000 -7.989 1.00 61.44 87 PRO A O 1
ATOM 700 N N . ASN A 1 88 ? -0.570 -5.896 -8.055 1.00 59.00 88 ASN A N 1
ATOM 701 C CA . ASN A 1 88 ? -0.800 -5.707 -9.462 1.00 59.00 88 ASN A CA 1
ATOM 702 C C . ASN A 1 88 ? 0.353 -6.386 -10.217 1.00 59.00 88 ASN A C 1
ATOM 704 O O . ASN A 1 88 ? 1.273 -5.726 -10.703 1.00 59.00 88 ASN A O 1
ATOM 708 N N . ASP A 1 89 ? 0.323 -7.718 -10.249 1.00 53.72 89 ASP A N 1
ATOM 709 C CA . ASP A 1 89 ? 1.283 -8.538 -10.989 1.00 53.72 89 ASP A CA 1
ATOM 710 C C . ASP A 1 89 ? 1.193 -8.239 -12.489 1.00 53.72 89 ASP A C 1
ATOM 712 O O . ASP A 1 89 ? 2.186 -8.312 -13.206 1.00 53.72 89 ASP A O 1
ATOM 716 N N . GLU 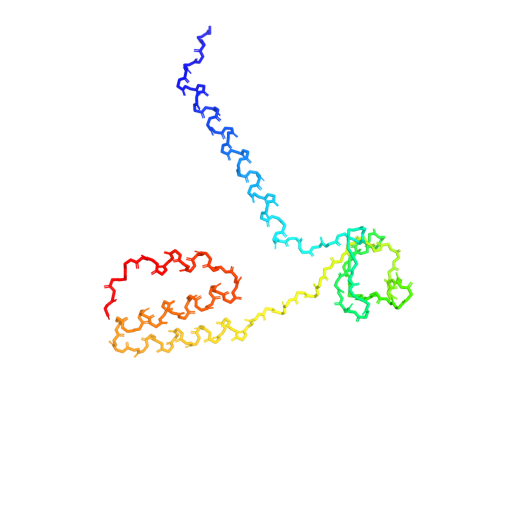A 1 90 ? 0.017 -7.819 -12.963 1.00 53.34 90 GLU A N 1
ATOM 717 C CA . GLU A 1 90 ? -0.221 -7.499 -14.365 1.00 53.34 90 GLU A CA 1
ATOM 718 C C . GLU A 1 90 ? 0.553 -6.253 -14.813 1.00 53.34 90 GLU A C 1
ATOM 720 O O . GLU A 1 90 ? 1.070 -6.231 -15.920 1.00 53.34 90 GLU A O 1
ATOM 725 N N . THR A 1 91 ? 0.725 -5.236 -13.965 1.00 62.84 91 THR A N 1
ATOM 726 C CA . THR A 1 91 ? 1.475 -4.018 -14.315 1.00 62.84 91 THR A CA 1
ATOM 727 C C . THR A 1 91 ? 2.967 -4.202 -14.105 1.00 62.84 91 THR A C 1
ATOM 729 O O . THR A 1 91 ? 3.732 -3.784 -14.963 1.00 62.84 91 THR A O 1
ATOM 732 N N . SER A 1 92 ? 3.418 -4.862 -13.035 1.00 62.28 92 SER A N 1
ATOM 733 C CA . SER A 1 92 ? 4.858 -5.094 -12.840 1.00 62.28 92 SER A CA 1
ATOM 734 C C . SER A 1 92 ? 5.431 -6.065 -13.882 1.00 62.28 92 SER A C 1
ATOM 736 O O . SER A 1 92 ? 6.474 -5.769 -14.467 1.00 62.28 92 SER A O 1
ATOM 738 N N . ALA A 1 93 ? 4.727 -7.161 -14.196 1.00 63.97 93 ALA A N 1
ATOM 739 C CA . ALA A 1 93 ? 5.140 -8.105 -15.235 1.00 63.97 93 ALA A CA 1
ATOM 740 C C . ALA A 1 93 ? 5.068 -7.480 -16.639 1.00 63.97 93 ALA A C 1
ATOM 742 O O . ALA A 1 93 ? 6.023 -7.588 -17.404 1.00 63.97 93 ALA A O 1
ATOM 743 N N . ASN A 1 94 ? 4.001 -6.735 -16.959 1.00 80.50 94 ASN A N 1
ATOM 744 C CA . ASN A 1 94 ? 3.874 -6.047 -18.251 1.00 80.50 94 ASN A CA 1
ATOM 745 C C . ASN A 1 94 ? 4.952 -4.971 -18.453 1.00 80.50 94 ASN A C 1
ATOM 747 O O . ASN A 1 94 ? 5.506 -4.844 -19.545 1.00 80.50 94 ASN A O 1
ATOM 751 N N . ILE A 1 95 ? 5.283 -4.208 -17.408 1.00 87.31 95 ILE A N 1
ATOM 752 C CA . ILE A 1 95 ? 6.356 -3.210 -17.461 1.00 87.31 95 ILE A CA 1
ATOM 753 C C . ILE A 1 95 ? 7.717 -3.895 -17.626 1.00 87.31 95 ILE A C 1
ATOM 755 O O . ILE A 1 95 ? 8.509 -3.463 -18.464 1.00 87.31 95 ILE A O 1
ATOM 759 N N . ALA A 1 96 ? 7.977 -4.989 -16.903 1.00 88.50 96 ALA A N 1
ATOM 760 C CA . ALA A 1 96 ? 9.207 -5.762 -17.056 1.00 88.50 96 ALA A CA 1
ATOM 761 C C . ALA A 1 96 ? 9.363 -6.328 -18.479 1.00 88.50 96 ALA A C 1
ATOM 763 O O . ALA A 1 96 ? 10.443 -6.221 -19.060 1.00 88.50 96 ALA A O 1
ATOM 764 N N . ASP A 1 97 ? 8.290 -6.854 -19.074 1.00 91.12 97 ASP A N 1
ATOM 765 C CA . ASP A 1 97 ? 8.298 -7.357 -20.452 1.00 91.12 97 ASP A CA 1
ATOM 766 C C . ASP A 1 97 ? 8.537 -6.240 -21.476 1.00 91.12 97 ASP A C 1
ATOM 768 O O . ASP A 1 97 ? 9.330 -6.410 -22.407 1.00 91.12 97 ASP A O 1
ATOM 772 N N . LYS A 1 98 ? 7.925 -5.063 -21.283 1.00 92.12 98 LYS A N 1
ATOM 773 C CA . LYS A 1 98 ? 8.185 -3.880 -22.119 1.00 92.12 98 LYS A CA 1
ATOM 774 C C . LYS A 1 98 ? 9.644 -3.438 -22.034 1.00 92.12 98 LYS A C 1
ATOM 776 O O . LYS A 1 98 ? 10.271 -3.237 -23.069 1.00 92.12 98 LYS A O 1
ATOM 781 N N . LEU A 1 99 ? 10.209 -3.340 -20.829 1.00 94.38 99 LEU A N 1
ATOM 782 C CA . LEU A 1 99 ? 11.624 -2.997 -20.645 1.00 94.38 99 LEU A CA 1
ATOM 783 C C . LEU A 1 99 ? 12.544 -4.059 -21.261 1.00 94.38 99 LEU A C 1
ATOM 785 O O . LEU A 1 99 ? 13.556 -3.721 -21.869 1.00 94.38 99 LEU A O 1
ATOM 789 N N . LYS A 1 100 ? 12.181 -5.342 -21.162 1.00 95.19 100 LYS A N 1
ATOM 790 C CA . LYS A 1 100 ? 12.923 -6.443 -21.786 1.00 95.19 100 LYS A CA 1
ATOM 791 C C . LYS A 1 100 ? 12.914 -6.355 -23.312 1.00 95.19 100 LYS A C 1
ATOM 793 O O . LYS A 1 100 ? 13.947 -6.600 -23.928 1.00 95.19 100 LYS A O 1
ATOM 798 N N . ALA A 1 101 ? 11.797 -5.961 -23.923 1.00 94.06 101 ALA A N 1
ATOM 799 C CA . ALA A 1 101 ? 11.725 -5.737 -25.366 1.00 94.06 101 ALA A CA 1
ATOM 800 C C . ALA A 1 101 ? 12.673 -4.612 -25.825 1.00 94.06 101 ALA A C 1
ATOM 802 O O . ALA A 1 101 ? 13.336 -4.749 -26.854 1.00 94.06 101 ALA A O 1
ATOM 803 N N . LEU A 1 102 ? 12.812 -3.545 -25.028 1.00 94.94 102 LEU A N 1
ATOM 804 C CA . LEU A 1 102 ? 13.723 -2.433 -25.328 1.00 94.94 102 LEU A CA 1
ATOM 805 C C . LEU A 1 102 ? 15.202 -2.833 -25.322 1.00 94.94 102 LEU A C 1
ATOM 807 O O . LEU A 1 102 ? 15.990 -2.217 -26.030 1.00 94.94 102 LEU A O 1
ATOM 811 N N . GLN A 1 103 ? 15.586 -3.894 -24.604 1.00 94.75 103 GLN A N 1
ATOM 812 C CA . GLN A 1 103 ? 16.976 -4.376 -24.590 1.00 94.75 103 GLN A CA 1
ATOM 813 C C . GLN A 1 103 ? 17.463 -4.836 -25.971 1.00 94.75 103 GLN A C 1
ATOM 815 O O . GLN A 1 103 ? 18.665 -4.878 -26.214 1.00 94.75 103 GLN A O 1
ATOM 820 N N . SER A 1 104 ? 16.540 -5.193 -26.870 1.00 93.94 104 SER A N 1
ATOM 821 C CA . SER A 1 104 ? 16.859 -5.609 -28.241 1.00 93.94 104 SER A CA 1
ATOM 822 C C . SER A 1 104 ? 16.838 -4.450 -29.246 1.00 93.94 104 SER A C 1
ATOM 824 O O . SER A 1 104 ? 17.063 -4.678 -30.434 1.00 93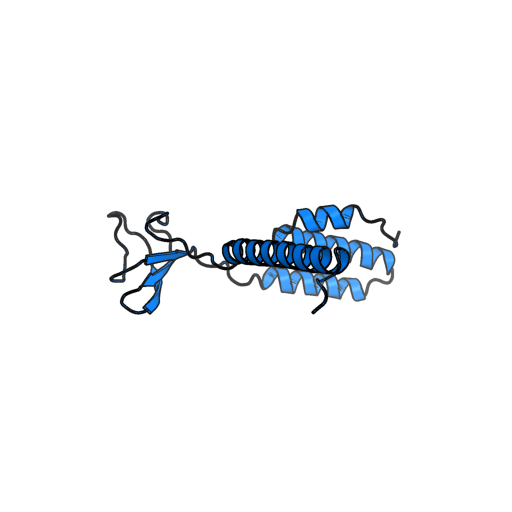.94 104 SER A O 1
ATOM 826 N N . ASN A 1 105 ? 16.545 -3.221 -28.808 1.00 91.75 105 ASN A N 1
ATOM 827 C CA . ASN A 1 105 ? 16.492 -2.060 -29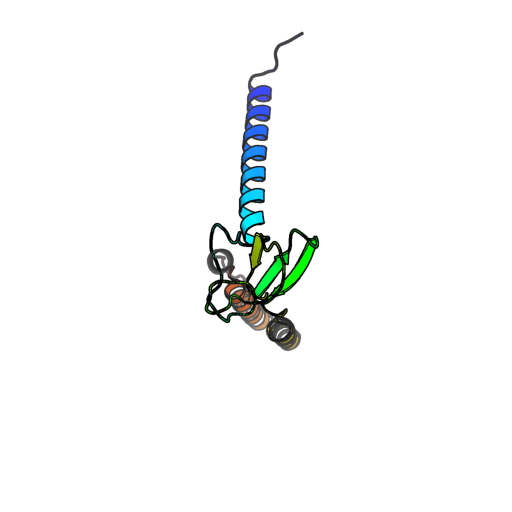.687 1.00 91.75 105 ASN A CA 1
ATOM 828 C C . ASN A 1 105 ? 17.926 -1.637 -30.080 1.00 91.75 105 ASN A C 1
ATOM 830 O O . ASN A 1 105 ? 18.744 -1.375 -29.194 1.00 91.75 105 ASN A O 1
ATOM 834 N N . PRO A 1 106 ? 18.265 -1.588 -31.384 1.00 89.75 106 PRO A N 1
ATOM 835 C CA . PRO A 1 106 ? 19.602 -1.194 -31.831 1.00 89.75 106 PRO A CA 1
ATOM 836 C C . PRO A 1 106 ? 19.917 0.278 -31.535 1.00 89.75 106 PRO A C 1
ATOM 838 O O . PRO A 1 106 ? 21.089 0.633 -31.404 1.00 89.75 106 PRO A O 1
ATOM 841 N N . ASP A 1 107 ? 18.888 1.118 -31.415 1.00 92.75 107 ASP A N 1
ATOM 842 C CA . ASP A 1 107 ? 19.010 2.516 -31.029 1.00 92.75 107 ASP A CA 1
ATOM 843 C C . ASP A 1 107 ? 18.898 2.644 -29.506 1.00 92.75 107 ASP A C 1
ATOM 845 O O . ASP A 1 107 ? 17.818 2.543 -28.914 1.00 92.75 107 ASP A O 1
ATOM 849 N N . LYS A 1 108 ? 20.052 2.847 -28.867 1.00 90.00 108 LYS A N 1
ATOM 850 C CA . LYS A 1 108 ? 20.156 2.940 -27.410 1.00 90.00 108 LYS A CA 1
ATOM 851 C C . LYS A 1 108 ? 19.517 4.214 -26.872 1.00 90.00 108 LYS A C 1
ATOM 853 O O . LYS A 1 108 ? 18.962 4.180 -25.779 1.00 90.00 108 LYS A O 1
ATOM 858 N N . GLU A 1 109 ? 19.581 5.313 -27.617 1.00 90.31 109 GLU A N 1
ATOM 859 C CA . GLU A 1 109 ? 19.022 6.594 -27.183 1.00 90.31 109 GLU A CA 1
ATOM 860 C C . GLU A 1 109 ? 17.494 6.518 -27.194 1.00 90.31 109 GLU A C 1
ATOM 862 O O . GLU A 1 109 ? 16.852 6.776 -26.171 1.00 90.31 109 GLU A O 1
ATOM 867 N N . MET A 1 110 ? 16.916 5.988 -28.277 1.00 89.81 110 MET A N 1
ATOM 868 C CA . MET A 1 110 ? 15.481 5.710 -28.347 1.00 89.81 110 MET A CA 1
ATOM 869 C C . MET A 1 110 ? 15.035 4.694 -27.283 1.00 89.81 110 MET A C 1
ATOM 871 O O . MET A 1 110 ? 13.973 4.865 -26.679 1.00 89.81 110 MET A O 1
ATOM 875 N N . ALA A 1 111 ? 15.829 3.651 -27.018 1.00 93.31 111 ALA A N 1
ATOM 876 C CA . ALA A 1 111 ? 15.524 2.671 -25.975 1.00 93.31 111 ALA A CA 1
ATOM 877 C C . ALA A 1 111 ? 15.466 3.310 -24.580 1.00 93.31 111 ALA A C 1
ATOM 879 O O . ALA A 1 111 ? 14.541 3.030 -23.818 1.00 93.31 111 ALA A O 1
ATOM 880 N N . HIS A 1 112 ? 16.415 4.190 -24.254 1.00 92.38 112 HIS A N 1
ATOM 881 C CA . HIS A 1 112 ? 16.434 4.901 -22.976 1.00 92.38 112 HIS A CA 1
ATOM 882 C C . HIS A 1 112 ? 15.295 5.919 -22.861 1.00 92.38 112 HIS A C 1
ATOM 884 O O . HIS A 1 112 ? 14.632 5.961 -21.826 1.00 92.38 112 HIS A O 1
ATOM 890 N N . ASN A 1 113 ? 14.973 6.644 -23.935 1.00 90.88 113 ASN A N 1
ATOM 891 C CA . ASN A 1 113 ? 13.814 7.538 -23.968 1.00 90.88 113 ASN A CA 1
ATOM 892 C C . ASN A 1 113 ? 12.502 6.796 -23.670 1.00 90.88 113 ASN A C 1
ATOM 894 O O . ASN A 1 113 ? 11.695 7.223 -22.839 1.00 90.88 113 ASN A O 1
ATOM 898 N N . GLN A 1 114 ? 12.312 5.641 -24.311 1.00 92.81 114 GLN A N 1
ATOM 899 C CA . GLN A 1 114 ? 11.137 4.798 -24.107 1.00 92.81 114 GLN A CA 1
ATOM 900 C C . GLN A 1 114 ? 11.111 4.175 -22.706 1.00 92.81 114 GLN A C 1
ATOM 902 O O . GLN A 1 114 ? 10.040 4.098 -22.101 1.00 92.81 114 GLN A O 1
ATOM 907 N N . ALA A 1 115 ? 12.266 3.767 -22.172 1.00 94.06 115 ALA A N 1
ATOM 908 C CA . ALA A 1 115 ? 12.377 3.235 -20.818 1.00 94.06 115 ALA A CA 1
ATOM 909 C C . ALA A 1 115 ? 11.979 4.278 -19.765 1.00 94.06 115 ALA A C 1
ATOM 911 O O . ALA A 1 115 ? 11.169 3.973 -18.890 1.00 94.06 115 ALA A O 1
ATOM 912 N N . ASP A 1 116 ? 12.458 5.516 -19.892 1.00 93.94 116 ASP A N 1
ATOM 913 C CA . ASP A 1 116 ? 12.119 6.599 -18.967 1.00 93.94 116 ASP A CA 1
ATOM 914 C C . ASP A 1 116 ? 10.618 6.891 -18.976 1.00 93.94 116 ASP A C 1
ATOM 916 O O . ASP A 1 116 ? 10.007 7.009 -17.914 1.00 93.94 116 ASP A O 1
ATOM 920 N N . LYS A 1 117 ? 9.987 6.911 -20.158 1.00 92.62 117 LYS A N 1
ATOM 921 C CA . LYS A 1 117 ? 8.530 7.066 -20.265 1.00 92.62 117 LYS A CA 1
ATOM 922 C C . LYS A 1 117 ? 7.779 5.931 -19.561 1.00 92.62 117 LYS A C 1
ATOM 924 O O . LYS A 1 117 ? 6.845 6.189 -18.807 1.00 92.62 117 LYS A O 1
ATOM 929 N N . ILE A 1 118 ? 8.184 4.681 -19.790 1.00 94.06 118 ILE A N 1
ATOM 930 C CA . ILE A 1 118 ? 7.566 3.500 -19.166 1.00 94.06 118 ILE A CA 1
ATOM 931 C C . ILE A 1 118 ? 7.658 3.576 -17.635 1.00 94.06 118 ILE A C 1
ATOM 933 O O . ILE A 1 118 ? 6.687 3.273 -16.940 1.00 94.06 118 ILE A O 1
ATOM 937 N N . LEU A 1 119 ? 8.811 3.992 -17.109 1.00 93.38 119 LEU A N 1
ATOM 938 C CA . LEU A 1 119 ? 9.034 4.136 -15.673 1.00 93.38 119 LEU A CA 1
ATOM 939 C C . LEU A 1 119 ? 8.241 5.306 -15.075 1.00 93.38 119 LEU A C 1
ATOM 941 O O . LEU A 1 119 ? 7.671 5.156 -13.995 1.00 93.38 119 LEU A O 1
ATOM 945 N N . CYS A 1 120 ? 8.135 6.434 -15.780 1.00 93.31 120 CYS A N 1
ATOM 946 C CA . CYS A 1 120 ? 7.309 7.567 -15.356 1.00 93.31 120 CYS A CA 1
ATOM 947 C C . CYS A 1 120 ? 5.820 7.201 -15.314 1.00 93.31 120 CYS A C 1
ATOM 949 O O . CYS A 1 120 ? 5.139 7.506 -14.335 1.00 93.31 120 CYS A O 1
ATOM 951 N N . ASP A 1 121 ? 5.319 6.491 -16.330 1.00 90.00 121 ASP A N 1
ATOM 952 C CA . ASP A 1 121 ? 3.935 6.004 -16.376 1.00 90.00 121 ASP A CA 1
ATOM 953 C C . ASP A 1 121 ? 3.645 5.059 -15.186 1.00 90.00 121 ASP A C 1
ATOM 955 O O . ASP A 1 121 ? 2.605 5.175 -14.529 1.00 90.00 121 ASP A O 1
ATOM 959 N N . LEU A 1 122 ? 4.595 4.176 -14.841 1.00 88.81 122 LEU A N 1
ATOM 960 C CA . LEU A 1 122 ? 4.507 3.318 -13.654 1.00 88.81 122 LEU A CA 1
ATOM 961 C C . LEU A 1 122 ? 4.462 4.140 -12.359 1.00 88.81 122 LEU A C 1
ATOM 963 O O . LEU A 1 122 ? 3.556 3.949 -11.548 1.00 88.81 122 LEU A O 1
ATOM 967 N N . LEU A 1 123 ? 5.413 5.052 -12.155 1.00 87.69 123 LEU A N 1
ATOM 968 C CA . LEU A 1 123 ? 5.499 5.865 -10.939 1.00 87.69 123 LEU A CA 1
ATOM 969 C C . LEU A 1 123 ? 4.252 6.735 -10.745 1.00 87.69 123 LEU A C 1
ATOM 971 O O . LEU A 1 123 ? 3.725 6.807 -9.634 1.00 87.69 123 LEU A O 1
ATOM 975 N N . ASN A 1 124 ? 3.717 7.304 -11.826 1.00 84.62 124 ASN A N 1
ATOM 976 C CA . ASN A 1 124 ? 2.439 8.010 -11.812 1.00 84.62 124 ASN A CA 1
ATOM 977 C C . ASN A 1 124 ? 1.281 7.091 -11.403 1.00 84.62 124 ASN A C 1
ATOM 979 O O . ASN A 1 124 ? 0.471 7.471 -10.564 1.00 84.62 124 ASN A O 1
ATOM 983 N N . SER A 1 125 ? 1.209 5.867 -11.937 1.00 80.06 125 SER A N 1
ATOM 984 C CA . SER A 1 125 ? 0.154 4.907 -11.564 1.00 80.06 125 SER A CA 1
ATOM 985 C C . SER A 1 125 ? 0.201 4.489 -10.087 1.00 80.06 125 SER A C 1
ATOM 987 O O . SER A 1 125 ? -0.826 4.131 -9.508 1.00 80.06 125 SER A O 1
ATOM 989 N N . LEU A 1 126 ? 1.387 4.564 -9.474 1.00 78.94 126 LEU A N 1
ATOM 990 C CA . LEU A 1 126 ? 1.626 4.294 -8.057 1.00 78.94 126 LEU A CA 1
ATOM 991 C C . LEU A 1 126 ? 1.425 5.534 -7.163 1.00 78.94 126 LEU A C 1
ATOM 993 O O . LEU A 1 126 ? 1.496 5.408 -5.943 1.00 78.94 126 LEU A O 1
ATOM 997 N N . GLY A 1 127 ? 1.148 6.706 -7.745 1.00 81.06 127 GLY A N 1
ATOM 998 C CA . GLY A 1 127 ? 0.865 7.953 -7.026 1.00 81.06 127 GLY A CA 1
ATOM 999 C C . GLY A 1 127 ? 2.073 8.863 -6.778 1.00 81.06 127 GLY A C 1
ATOM 1000 O O . GLY A 1 127 ? 1.942 9.854 -6.064 1.00 81.06 127 GLY A O 1
ATOM 1001 N N . TYR A 1 128 ? 3.239 8.588 -7.368 1.00 88.25 128 TYR A N 1
ATOM 1002 C CA . TYR A 1 128 ? 4.463 9.388 -7.195 1.00 88.25 128 TYR A CA 1
ATOM 1003 C C . TYR A 1 128 ? 4.559 10.575 -8.174 1.00 88.25 128 TYR A C 1
ATOM 1005 O O . TYR A 1 128 ? 5.611 10.821 -8.763 1.00 88.25 128 TYR A O 1
ATOM 1013 N N . HIS A 1 129 ? 3.467 11.321 -8.360 1.00 84.75 129 HIS A N 1
ATOM 1014 C CA . HIS A 1 129 ? 3.373 12.393 -9.363 1.00 84.75 129 HIS A CA 1
ATOM 1015 C C . HIS A 1 129 ? 4.426 13.494 -9.192 1.00 84.75 129 HIS A C 1
ATOM 1017 O O . HIS A 1 129 ? 5.044 13.910 -10.169 1.00 84.75 129 HIS A O 1
ATOM 1023 N N . ASP A 1 130 ? 4.674 13.930 -7.954 1.00 88.25 130 ASP A N 1
ATOM 1024 C CA . ASP A 1 130 ? 5.654 14.986 -7.674 1.00 88.25 130 ASP A CA 1
ATOM 1025 C C . ASP A 1 130 ? 7.085 14.545 -8.018 1.00 88.25 130 ASP A C 1
ATOM 1027 O O . ASP A 1 130 ? 7.873 15.336 -8.528 1.00 88.25 130 ASP A O 1
ATOM 1031 N N . VAL A 1 131 ? 7.409 13.261 -7.817 1.00 91.25 131 VAL A N 1
ATOM 1032 C CA . VAL A 1 131 ? 8.719 12.696 -8.183 1.00 91.25 131 VAL A CA 1
ATOM 1033 C C . VAL A 1 131 ? 8.894 12.685 -9.700 1.00 91.25 131 VAL A C 1
ATOM 1035 O O . VAL A 1 131 ? 9.946 13.080 -10.195 1.00 91.25 131 VAL A O 1
ATOM 1038 N N . VAL A 1 132 ? 7.864 12.259 -10.441 1.00 92.75 132 VAL A N 1
ATOM 1039 C CA . VAL A 1 132 ? 7.896 12.249 -11.912 1.00 92.75 132 VAL A CA 1
ATOM 1040 C C . VAL A 1 132 ? 8.038 13.666 -12.459 1.00 92.75 132 VAL A C 1
ATOM 1042 O O . VAL A 1 132 ? 8.859 13.892 -13.340 1.00 92.75 132 VAL A O 1
ATOM 1045 N N . LYS A 1 133 ? 7.311 14.633 -11.892 1.00 94.38 133 LYS A N 1
ATOM 1046 C CA . LYS A 1 133 ? 7.398 16.042 -12.285 1.00 94.38 133 LYS A CA 1
ATOM 1047 C C . LYS A 1 133 ? 8.821 16.594 -12.161 1.00 94.38 133 LYS A C 1
ATOM 1049 O O . LYS A 1 133 ? 9.301 17.241 -13.085 1.00 94.38 133 LYS A O 1
ATOM 1054 N N . GLU A 1 134 ? 9.496 16.352 -11.037 1.00 96.25 134 GLU A N 1
ATOM 1055 C CA . GLU A 1 134 ? 10.880 16.813 -10.861 1.00 96.25 134 GLU A CA 1
ATOM 1056 C C . GLU A 1 134 ? 11.862 16.059 -11.770 1.00 96.25 134 GLU A C 1
ATOM 1058 O O . GLU A 1 134 ? 12.799 16.659 -12.291 1.00 96.25 134 GLU A O 1
ATOM 1063 N N . PHE A 1 135 ? 11.630 14.767 -12.022 1.00 93.06 135 PHE A N 1
ATOM 1064 C CA . PHE A 1 135 ? 12.430 13.984 -12.965 1.00 93.06 135 PHE A CA 1
ATOM 1065 C C . PHE A 1 135 ? 12.300 14.489 -14.411 1.00 93.06 135 PHE A C 1
ATOM 1067 O O . PHE A 1 135 ? 13.303 14.616 -15.107 1.00 93.06 135 PHE A O 1
ATOM 1074 N N . GLU A 1 136 ? 11.089 14.824 -14.862 1.00 91.81 136 GLU A N 1
ATOM 1075 C CA . GLU A 1 136 ? 10.838 15.355 -16.209 1.00 91.81 136 GLU A CA 1
ATOM 1076 C C . GLU A 1 136 ? 11.480 16.731 -16.450 1.00 91.81 136 GLU A C 1
ATOM 1078 O O . GLU A 1 136 ? 11.743 17.081 -17.600 1.00 91.81 136 GLU A O 1
ATOM 1083 N N . ASN A 1 137 ? 11.777 17.485 -15.387 1.00 93.56 137 ASN A N 1
ATOM 1084 C CA . ASN A 1 137 ? 12.492 18.761 -15.468 1.00 93.56 137 ASN A CA 1
ATOM 1085 C C . ASN A 1 137 ? 14.010 18.602 -15.662 1.00 93.56 137 ASN A C 1
ATOM 1087 O O . ASN A 1 137 ? 14.693 19.593 -15.931 1.00 93.56 137 ASN A O 1
ATOM 1091 N N . LEU A 1 138 ? 14.561 17.395 -15.492 1.00 89.81 138 LEU A N 1
ATOM 1092 C CA . LEU A 1 138 ? 15.984 17.150 -15.707 1.00 89.81 138 LEU A CA 1
ATOM 1093 C C . LEU A 1 138 ? 16.323 17.223 -17.198 1.00 89.81 138 LEU A C 1
ATOM 1095 O O . LEU A 1 138 ? 15.591 16.729 -18.056 1.00 89.81 138 LEU A O 1
ATOM 1099 N N . GLU A 1 139 ? 17.482 17.804 -17.504 1.00 85.69 139 GLU A N 1
ATOM 1100 C CA . GLU A 1 139 ? 18.020 17.794 -18.860 1.00 85.69 139 GLU A CA 1
ATOM 1101 C C . GLU A 1 139 ? 18.333 16.350 -19.277 1.00 85.69 139 GLU A C 1
ATOM 1103 O O . GLU A 1 139 ? 19.136 15.658 -18.643 1.00 85.69 139 GLU A O 1
ATOM 1108 N N . LYS A 1 140 ? 17.672 15.880 -20.339 1.00 82.19 140 LYS A N 1
ATOM 1109 C CA . LYS A 1 140 ? 17.887 14.533 -20.873 1.00 82.19 140 LYS A CA 1
ATOM 1110 C C . LYS A 1 140 ? 19.147 14.512 -21.726 1.00 82.19 140 LYS A C 1
ATOM 1112 O O . LYS A 1 140 ? 19.359 15.381 -22.565 1.00 82.19 140 LYS A O 1
ATOM 1117 N N . TRP A 1 141 ? 19.977 13.501 -21.490 1.00 73.75 141 TRP A N 1
ATOM 1118 C CA . TRP A 1 141 ? 21.295 13.370 -22.116 1.00 73.75 141 TRP A CA 1
ATOM 1119 C C . TRP A 1 141 ? 21.293 12.555 -23.414 1.00 73.75 141 TRP A C 1
ATOM 1121 O O . TRP A 1 141 ? 22.255 12.612 -24.172 1.00 73.75 141 TRP A O 1
ATOM 1131 N N . TYR A 1 142 ? 20.237 11.779 -23.650 1.00 70.00 142 TYR A N 1
ATOM 1132 C CA . TYR A 1 142 ? 20.023 11.005 -24.871 1.00 70.00 142 TYR A CA 1
ATOM 1133 C C . TYR A 1 142 ? 19.031 11.776 -25.766 1.00 70.00 142 TYR A C 1
ATOM 1135 O O . TYR A 1 142 ? 18.047 12.314 -25.245 1.00 70.00 142 TYR A O 1
ATOM 1143 N N . ALA A 1 143 ? 19.322 11.899 -27.066 1.00 58.88 143 ALA A N 1
ATOM 1144 C CA . ALA A 1 143 ? 18.597 12.762 -28.005 1.00 58.88 143 ALA A CA 1
ATOM 1145 C C . ALA A 1 143 ? 17.506 12.010 -28.782 1.00 58.88 143 ALA A C 1
ATOM 1147 O O . ALA A 1 143 ? 17.663 10.798 -29.040 1.00 58.88 143 ALA A O 1
#

Organism: NCBI:txid375432